Protein AF-A0A1A8JFN6-F1 (afdb_monomer)

Nearest PDB structures (foldseek):
  8oxr-assembly1_A  TM=5.141E-01  e=7.456E-18  Homo sapiens
  7q05-assembly1_A  TM=3.441E-01  e=1.853E+00  Comamonas sp.
  5ig4-assembly1_E  TM=2.295E-01  e=9.766E+00  Nematostella vectensis

pLDDT: mean 84.71, std 17.1, range [33.66, 98.19]

Sequence (167 aa):
GLFKHPVNSCLWRLALLFLSMWTLDAQTAVETKPFYIWQTGPWGRCMGSECGPGGSQSRAVWCAHSEGWTTLHTNCDQAQRPNNQQSCFRVCDWHKDLYEWQLGAWNQCIPVLLRNAGALRPTICSRGEEGIQTREVGCVQRSNGEPAEDAICEYFEPKPRLEQACR

Secondary structure (DSSP, 8-state):
--------HHHHHHHHHHHHHHHHTTS-------SEEEEEPPP---B-SSSEEEEEEE--EEEEETTS-EE-GGGS-GGGPPPSEEEEEEPPGGGGGTEEEEEPPP---EEGGGTTS--SS-PPPPTT--EEEE--EEEEETTT--EE-HHHHHHHSPPPPSEEEE-

Structure (mmCIF, N/CA/C/O backbone):
data_AF-A0A1A8JFN6-F1
#
_entry.id   AF-A0A1A8JFN6-F1
#
loop_
_atom_site.group_PDB
_atom_site.id
_atom_site.type_symbol
_atom_site.label_atom_id
_atom_site.label_alt_id
_atom_site.label_comp_id
_atom_site.label_asym_id
_atom_site.label_entity_id
_atom_site.label_seq_id
_atom_site.pdbx_PDB_ins_code
_atom_site.Cartn_x
_atom_site.Cartn_y
_atom_site.Cartn_z
_atom_site.occupancy
_atom_site.B_iso_or_equiv
_atom_site.auth_seq_id
_atom_site.auth_comp_id
_atom_site.auth_asym_id
_atom_site.auth_atom_id
_atom_site.pdbx_PDB_model_num
ATOM 1 N N . GLY A 1 1 ? 76.205 8.669 25.178 1.00 33.66 1 GLY A N 1
ATOM 2 C CA . GLY A 1 1 ? 76.342 9.166 23.799 1.00 33.66 1 GLY A CA 1
ATOM 3 C C . GLY A 1 1 ? 75.001 9.082 23.112 1.00 33.66 1 GLY A C 1
ATOM 4 O O . GLY A 1 1 ? 74.565 7.981 22.819 1.00 33.66 1 GLY A O 1
ATOM 5 N N . LEU A 1 2 ? 74.332 10.220 22.915 1.00 39.34 2 LEU A N 1
ATOM 6 C CA . LEU A 1 2 ? 73.155 10.322 22.050 1.00 39.34 2 LEU A CA 1
ATOM 7 C C . LEU A 1 2 ? 73.666 10.509 20.615 1.00 39.34 2 LEU A C 1
ATOM 9 O O . LEU A 1 2 ? 74.015 11.622 20.223 1.00 39.34 2 LEU A O 1
ATOM 13 N N . PHE A 1 3 ? 73.774 9.425 19.849 1.00 36.38 3 PHE A N 1
ATOM 14 C CA . PHE A 1 3 ? 74.074 9.527 18.422 1.00 36.38 3 PHE A CA 1
ATOM 15 C C . PHE A 1 3 ? 72.787 9.892 17.673 1.00 36.38 3 PHE A C 1
ATOM 17 O O . PHE A 1 3 ? 71.908 9.065 17.445 1.00 36.38 3 PHE A O 1
ATOM 24 N N . LYS A 1 4 ? 72.675 11.179 17.326 1.00 46.09 4 LYS A N 1
ATOM 25 C CA . LYS A 1 4 ? 71.750 11.701 16.315 1.00 46.09 4 LYS A CA 1
ATOM 26 C C . LYS A 1 4 ? 72.126 11.078 14.967 1.00 46.09 4 LYS A C 1
ATOM 28 O O . LYS A 1 4 ? 73.167 11.417 14.411 1.00 46.09 4 LYS A O 1
ATOM 33 N N . HIS A 1 5 ? 71.290 10.189 14.439 1.00 43.75 5 HIS A N 1
ATOM 34 C CA . HIS A 1 5 ? 71.399 9.759 13.046 1.00 43.75 5 HIS A CA 1
ATOM 35 C C . HIS A 1 5 ? 70.763 10.809 12.120 1.00 43.75 5 HIS A C 1
ATOM 37 O O . HIS A 1 5 ? 69.694 11.336 12.445 1.00 43.75 5 HIS A O 1
ATOM 43 N N . PRO A 1 6 ? 71.393 11.141 10.978 1.00 48.75 6 PRO A N 1
ATOM 44 C CA . PRO A 1 6 ? 70.838 12.090 10.028 1.00 48.75 6 PRO A CA 1
ATOM 45 C C . PRO A 1 6 ? 69.667 11.430 9.300 1.00 48.75 6 PRO A C 1
ATOM 47 O O . PRO A 1 6 ? 69.811 10.370 8.689 1.00 48.75 6 PRO A O 1
ATOM 50 N N . VAL A 1 7 ? 68.492 12.053 9.368 1.00 56.91 7 VAL A N 1
ATOM 51 C CA . VAL A 1 7 ? 67.333 11.629 8.580 1.00 56.91 7 VAL A CA 1
ATOM 52 C C . VAL A 1 7 ? 67.684 11.844 7.108 1.00 56.91 7 VAL A C 1
ATOM 54 O O . VAL A 1 7 ? 67.867 12.971 6.651 1.00 56.91 7 VAL A O 1
ATOM 57 N N . ASN A 1 8 ? 67.851 10.738 6.385 1.00 57.47 8 ASN A N 1
ATOM 58 C CA . ASN A 1 8 ? 68.262 10.711 4.990 1.00 57.47 8 ASN A CA 1
ATOM 59 C C . ASN A 1 8 ? 67.181 11.380 4.119 1.00 57.47 8 ASN A C 1
ATOM 61 O O . ASN A 1 8 ? 66.133 10.795 3.842 1.00 57.47 8 ASN A O 1
ATOM 65 N N . SER A 1 9 ? 67.441 12.627 3.710 1.00 58.69 9 SER A N 1
ATOM 66 C CA . SER A 1 9 ? 66.525 13.509 2.965 1.00 58.69 9 SER A CA 1
ATOM 67 C C . SER A 1 9 ? 65.945 12.861 1.698 1.00 58.69 9 SER A C 1
ATOM 69 O O . SER A 1 9 ? 64.822 13.169 1.299 1.00 58.69 9 SER A O 1
ATOM 71 N N . CYS A 1 10 ? 66.675 11.916 1.098 1.00 59.56 10 CYS A N 1
ATOM 72 C CA . CYS A 1 10 ? 66.248 11.200 -0.102 1.00 59.56 10 CYS A CA 1
ATOM 73 C C . CYS A 1 10 ? 65.095 10.220 0.174 1.00 59.56 10 CYS A C 1
ATOM 75 O O . CYS A 1 10 ? 64.136 10.157 -0.593 1.00 59.56 10 CYS A O 1
ATOM 77 N N . LEU A 1 11 ? 65.137 9.513 1.309 1.00 63.03 11 LEU A N 1
ATOM 78 C CA . LEU A 1 11 ? 64.089 8.562 1.698 1.00 63.03 11 LEU A CA 1
ATOM 79 C C . LEU A 1 11 ? 62.777 9.278 2.027 1.00 63.03 11 LEU A C 1
ATOM 81 O O . LEU A 1 11 ? 61.703 8.780 1.706 1.00 63.03 11 LEU A O 1
ATOM 85 N N . TRP A 1 12 ? 62.864 10.477 2.604 1.00 60.91 12 TRP A N 1
ATOM 86 C CA . TRP A 1 12 ? 61.693 11.294 2.921 1.00 60.91 12 TRP A CA 1
ATOM 87 C C . TRP A 1 12 ? 61.027 11.868 1.665 1.00 60.91 12 TRP A C 1
ATOM 89 O O . TRP A 1 12 ? 59.805 11.859 1.556 1.00 60.91 12 TRP A O 1
ATOM 99 N N . ARG A 1 13 ? 61.820 12.295 0.673 1.00 65.62 13 ARG A N 1
ATOM 100 C CA . ARG A 1 13 ? 61.302 12.750 -0.629 1.00 65.62 13 ARG A CA 1
ATOM 101 C C . ARG A 1 13 ? 60.635 11.620 -1.409 1.00 65.62 13 ARG A C 1
ATOM 103 O O . ARG A 1 13 ? 59.566 11.835 -1.965 1.00 65.62 13 ARG A O 1
ATOM 110 N N . LEU A 1 14 ? 61.225 10.424 -1.409 1.00 68.25 14 LEU A N 1
ATOM 111 C CA . LEU A 1 14 ? 60.621 9.247 -2.036 1.00 68.25 14 LEU A CA 1
ATOM 112 C C . LEU A 1 14 ? 59.322 8.847 -1.330 1.00 68.25 14 LEU A C 1
ATOM 114 O O . LEU A 1 14 ? 58.323 8.630 -2.002 1.00 68.25 14 LEU A O 1
ATOM 118 N N . ALA A 1 15 ? 59.297 8.838 0.006 1.00 69.00 15 ALA A N 1
ATOM 119 C CA . ALA A 1 15 ? 58.081 8.561 0.769 1.00 69.00 15 ALA A CA 1
ATOM 120 C C . ALA A 1 15 ? 56.961 9.575 0.476 1.00 69.00 15 ALA A C 1
ATOM 122 O O . ALA A 1 15 ? 55.820 9.171 0.283 1.00 69.00 15 ALA A O 1
ATOM 123 N N . LEU A 1 16 ? 57.281 10.871 0.374 1.00 64.94 16 LEU A N 1
ATOM 124 C CA . LEU A 1 16 ? 56.318 11.915 0.004 1.00 64.94 16 LEU A CA 1
ATOM 125 C C . LEU A 1 16 ? 55.825 11.778 -1.445 1.00 64.94 16 LEU A C 1
ATOM 127 O O . LEU A 1 16 ? 54.649 12.019 -1.699 1.00 64.94 16 LEU A O 1
ATOM 131 N N . LEU A 1 17 ? 56.679 11.344 -2.380 1.00 63.22 17 LEU A N 1
ATOM 132 C CA . LEU A 1 17 ? 56.270 11.046 -3.757 1.00 63.22 17 LEU A CA 1
ATOM 133 C C . LEU A 1 17 ? 55.355 9.815 -3.822 1.00 63.22 17 LEU A C 1
ATOM 135 O O . LEU A 1 17 ? 54.311 9.876 -4.467 1.00 63.22 17 LEU A O 1
ATOM 139 N N . PHE A 1 18 ? 55.675 8.737 -3.101 1.00 61.31 18 PHE A N 1
ATOM 140 C CA . PHE A 1 18 ? 54.807 7.559 -3.002 1.00 61.31 18 PHE A CA 1
ATOM 141 C C . PHE A 1 18 ? 53.468 7.878 -2.319 1.00 61.31 18 PHE A C 1
ATOM 143 O O . PHE A 1 18 ? 52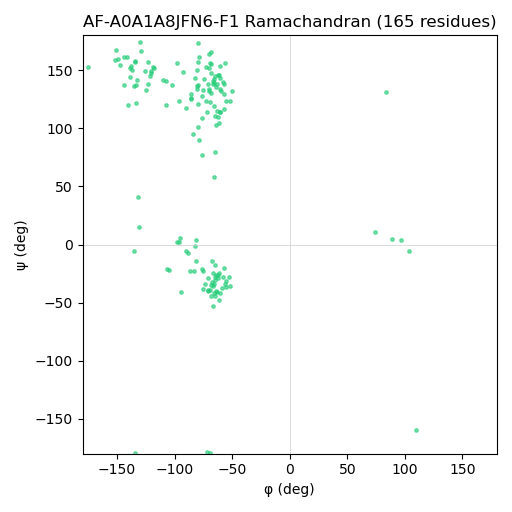.429 7.453 -2.814 1.00 61.31 18 PHE A O 1
ATOM 150 N N . LEU A 1 19 ? 53.467 8.698 -1.262 1.00 61.19 19 LEU A N 1
ATOM 151 C CA . LEU A 1 19 ? 52.244 9.210 -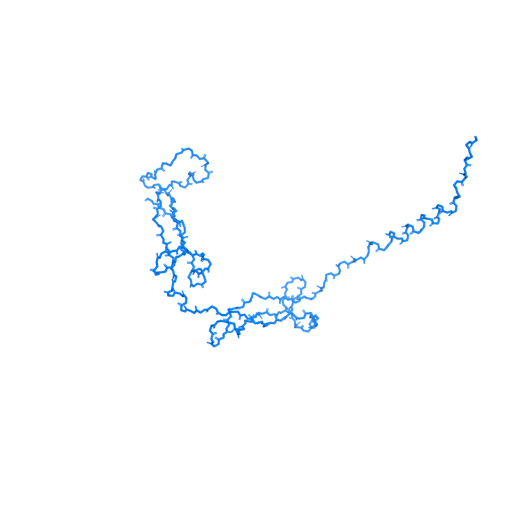0.634 1.00 61.19 19 LEU A CA 1
ATOM 152 C C . LEU A 1 19 ? 51.437 10.090 -1.599 1.00 61.19 19 LEU A C 1
ATOM 154 O O . LEU A 1 19 ? 50.225 9.934 -1.666 1.00 61.19 19 LEU A O 1
ATOM 158 N N . SER A 1 20 ? 52.089 10.946 -2.398 1.00 58.66 20 SER A N 1
ATOM 159 C CA . SER A 1 20 ? 51.407 11.780 -3.400 1.00 58.66 20 SER A CA 1
ATOM 160 C C . SER A 1 20 ? 50.764 10.960 -4.527 1.00 58.66 20 SER A C 1
ATOM 162 O O . SER A 1 20 ? 49.681 11.297 -5.004 1.00 58.66 20 SER A O 1
ATOM 164 N N . MET A 1 21 ? 51.393 9.842 -4.901 1.00 58.94 21 MET A N 1
ATOM 165 C CA . MET A 1 21 ? 50.890 8.918 -5.916 1.00 58.94 21 MET A CA 1
ATOM 166 C C . MET A 1 21 ? 49.711 8.091 -5.383 1.00 58.94 21 MET A C 1
ATOM 168 O O . MET A 1 21 ? 48.755 7.863 -6.110 1.00 58.94 21 MET A O 1
ATOM 172 N N . TRP A 1 22 ? 49.715 7.743 -4.090 1.00 54.72 22 TRP A N 1
ATOM 173 C CA . TRP A 1 22 ? 48.585 7.084 -3.418 1.00 54.72 22 TRP A CA 1
ATOM 174 C C . TRP A 1 22 ? 47.424 8.046 -3.114 1.00 54.72 22 TRP A C 1
ATOM 176 O O . TRP A 1 22 ? 46.286 7.607 -2.984 1.00 54.72 22 TRP A O 1
ATOM 186 N N . THR A 1 23 ? 47.671 9.359 -3.033 1.00 54.69 23 THR A N 1
ATOM 187 C CA . THR A 1 23 ? 46.602 10.370 -2.920 1.00 54.69 23 THR A CA 1
ATOM 188 C C . THR A 1 23 ? 45.962 10.744 -4.259 1.00 54.69 23 THR A C 1
ATOM 190 O O . THR A 1 23 ? 44.905 11.372 -4.254 1.00 54.69 23 THR A O 1
ATOM 193 N N . LEU A 1 24 ? 46.569 10.378 -5.397 1.00 50.62 24 LEU A N 1
ATOM 194 C CA . LEU A 1 24 ? 46.056 10.746 -6.722 1.00 50.62 24 LEU A CA 1
ATOM 195 C C . LEU A 1 24 ? 44.950 9.802 -7.228 1.00 50.62 24 LEU A C 1
ATOM 197 O O . LEU A 1 24 ? 44.103 10.228 -8.009 1.00 50.62 24 LEU A O 1
ATOM 201 N N . ASP A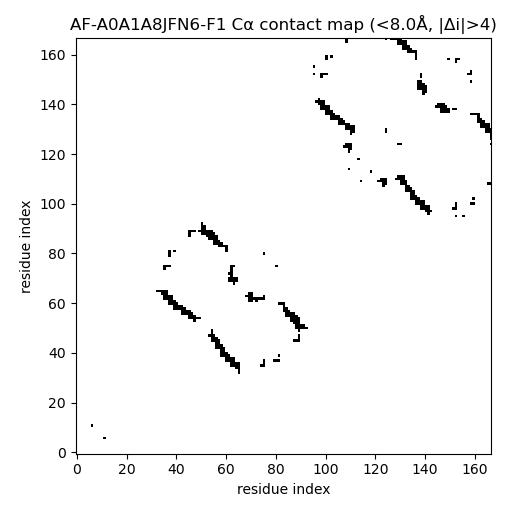 1 25 ? 44.884 8.567 -6.724 1.00 51.47 25 ASP A N 1
ATOM 202 C CA . ASP A 1 25 ? 43.851 7.589 -7.110 1.00 51.47 25 ASP A CA 1
ATOM 203 C C . ASP A 1 25 ? 42.501 7.774 -6.384 1.00 51.47 25 ASP A C 1
ATOM 205 O O . ASP A 1 25 ? 41.568 7.001 -6.587 1.00 51.47 25 ASP A O 1
ATOM 209 N N . ALA A 1 26 ? 42.345 8.813 -5.554 1.00 53.75 26 ALA A N 1
ATOM 210 C CA . ALA A 1 26 ? 41.137 9.006 -4.745 1.00 53.75 26 ALA A CA 1
ATOM 211 C C . ALA A 1 26 ? 40.099 9.995 -5.323 1.00 53.75 26 ALA A C 1
ATOM 213 O O . ALA A 1 26 ? 39.103 10.261 -4.653 1.00 53.75 26 ALA A O 1
ATOM 214 N N . GLN A 1 27 ? 40.299 10.582 -6.516 1.00 54.19 27 GLN A N 1
ATOM 215 C CA . GLN A 1 27 ? 39.491 11.744 -6.955 1.00 54.19 27 GLN A CA 1
ATOM 216 C C . GLN A 1 27 ? 38.875 11.702 -8.365 1.00 54.19 27 GLN A C 1
ATOM 218 O O . GLN A 1 27 ? 38.373 12.723 -8.825 1.00 54.19 27 GLN A O 1
ATOM 223 N N . THR A 1 28 ? 38.803 10.554 -9.048 1.00 53.47 28 THR A N 1
ATOM 224 C CA . THR A 1 28 ? 38.086 10.475 -10.345 1.00 53.47 28 THR A CA 1
ATOM 225 C C . THR A 1 28 ? 37.111 9.306 -10.464 1.00 53.47 28 THR A C 1
ATOM 227 O O . THR A 1 28 ? 36.926 8.739 -11.534 1.00 53.47 28 THR A O 1
ATOM 230 N N . ALA A 1 29 ? 36.364 8.999 -9.403 1.00 56.03 29 ALA A N 1
ATOM 231 C CA . ALA A 1 29 ? 35.025 8.458 -9.624 1.00 56.03 29 ALA A CA 1
ATOM 232 C C . ALA A 1 29 ? 34.121 9.632 -10.038 1.00 56.03 29 ALA A C 1
ATOM 234 O O . ALA A 1 29 ? 33.390 10.185 -9.220 1.00 56.03 29 ALA A O 1
ATOM 235 N N . VAL A 1 30 ? 34.224 10.077 -11.297 1.00 58.41 30 VAL A N 1
ATOM 236 C CA . VAL A 1 30 ? 33.176 10.917 -11.886 1.00 58.41 30 VAL A CA 1
ATOM 237 C C . VAL A 1 30 ? 31.928 10.049 -11.869 1.00 58.41 30 VAL A C 1
ATOM 239 O O . VAL A 1 30 ? 31.825 9.095 -12.642 1.00 58.41 30 VAL A O 1
ATOM 242 N N . GLU A 1 31 ? 31.024 10.338 -10.937 1.00 58.28 31 GLU A N 1
ATOM 243 C CA . GLU A 1 31 ? 29.726 9.688 -10.810 1.00 58.28 31 GLU A CA 1
ATOM 244 C C . GLU A 1 31 ? 28.909 10.035 -12.063 1.00 58.28 31 GLU A C 1
ATOM 246 O O . GLU A 1 31 ? 28.130 10.986 -12.118 1.00 58.28 31 GLU A O 1
ATOM 251 N N . THR A 1 32 ? 29.187 9.321 -13.151 1.00 68.88 32 THR A N 1
ATOM 252 C CA . THR A 1 32 ? 28.566 9.568 -14.444 1.00 68.88 32 THR A CA 1
ATOM 253 C C . THR A 1 32 ? 27.185 8.944 -14.371 1.00 68.88 32 THR A C 1
ATOM 255 O O . THR A 1 32 ? 27.014 7.755 -14.638 1.00 68.88 32 THR A O 1
ATOM 258 N N . LYS A 1 33 ? 26.201 9.731 -13.925 1.00 71.69 33 LYS A N 1
ATOM 259 C CA . LYS A 1 33 ? 24.803 9.301 -13.872 1.00 71.69 33 LYS A CA 1
ATOM 260 C C . LYS A 1 33 ? 24.405 8.765 -15.258 1.00 71.69 33 LYS A C 1
ATOM 262 O O . LYS A 1 33 ? 24.541 9.499 -16.240 1.00 71.69 33 LYS A O 1
ATOM 267 N N . PRO A 1 34 ? 23.917 7.516 -15.371 1.00 77.44 34 PRO A N 1
ATOM 268 C CA . PRO A 1 34 ? 23.500 6.967 -16.653 1.00 77.44 34 PRO A CA 1
ATOM 269 C C . PRO A 1 34 ? 22.370 7.809 -17.258 1.00 77.44 34 PRO A C 1
ATOM 271 O O . PRO A 1 34 ? 21.410 8.176 -16.580 1.00 77.44 34 PRO A O 1
ATOM 274 N N . PHE A 1 35 ? 22.500 8.121 -18.549 1.00 90.00 35 PHE A N 1
ATOM 275 C CA . PHE A 1 35 ? 21.559 8.973 -19.283 1.00 90.00 35 PHE A CA 1
ATOM 276 C C . PHE A 1 35 ? 20.184 8.304 -19.454 1.00 90.00 35 PHE A C 1
ATOM 278 O O . PHE A 1 35 ? 19.160 8.980 -19.409 1.00 90.00 35 PHE A O 1
ATOM 285 N N . TYR A 1 36 ? 20.146 6.972 -19.569 1.00 95.38 36 TYR A N 1
ATOM 286 C CA . TYR A 1 36 ? 18.924 6.168 -19.637 1.00 95.38 36 TYR A CA 1
ATOM 287 C C . TYR A 1 36 ? 18.924 5.094 -18.545 1.00 95.38 36 TYR A C 1
ATOM 289 O O . TYR A 1 36 ? 19.921 4.399 -18.354 1.00 95.38 36 TYR A O 1
ATOM 297 N N . ILE A 1 37 ? 17.812 4.964 -17.822 1.00 95.94 37 ILE A N 1
ATOM 298 C CA . ILE A 1 37 ? 17.684 4.139 -16.616 1.00 95.94 37 ILE A CA 1
ATOM 299 C C . ILE A 1 37 ? 16.382 3.339 -16.680 1.00 95.94 37 ILE A C 1
ATOM 301 O O . ILE A 1 37 ? 15.325 3.875 -17.024 1.00 95.94 37 ILE A O 1
ATOM 305 N N . TRP A 1 38 ? 16.440 2.057 -16.317 1.00 97.62 38 TRP A N 1
ATOM 306 C CA . TRP A 1 38 ? 15.238 1.252 -16.132 1.00 97.62 38 TRP A CA 1
ATOM 307 C C . TRP A 1 38 ? 14.449 1.714 -14.917 1.00 97.62 38 TRP A C 1
ATOM 309 O O . TRP A 1 38 ? 14.981 1.819 -13.816 1.00 97.62 38 TRP A O 1
ATOM 319 N N . GLN A 1 39 ? 13.156 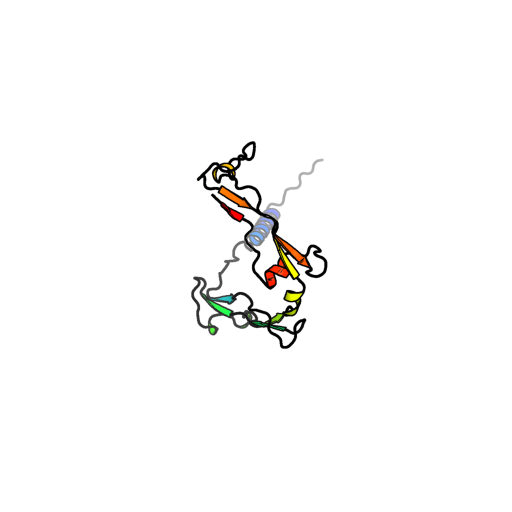1.922 -15.119 1.00 97.12 39 GLN A N 1
ATOM 320 C CA . GLN A 1 39 ? 12.207 2.253 -14.071 1.00 97.12 39 GLN A CA 1
ATOM 321 C C . GLN A 1 39 ? 11.138 1.173 -13.972 1.00 97.12 39 GLN A C 1
ATOM 323 O O . GLN A 1 39 ? 10.830 0.472 -14.945 1.00 97.12 39 GLN A O 1
ATOM 328 N N . THR A 1 40 ? 10.579 1.025 -12.772 1.00 98.12 40 THR A N 1
ATOM 329 C CA . THR A 1 40 ? 9.567 0.009 -12.491 1.00 98.12 40 THR A CA 1
ATOM 330 C C . THR A 1 40 ? 8.382 0.589 -11.751 1.00 98.12 40 THR A C 1
ATOM 332 O O . THR A 1 40 ? 8.546 1.393 -10.837 1.00 98.12 40 THR A O 1
ATOM 335 N N . GLY A 1 41 ? 7.192 0.119 -12.107 1.00 97.44 41 GLY A N 1
ATOM 336 C CA . GLY A 1 41 ? 5.974 0.393 -11.360 1.00 97.44 41 GLY A CA 1
ATOM 337 C C . GLY A 1 41 ? 5.853 -0.509 -10.130 1.00 97.44 41 GLY A C 1
ATOM 338 O O . GLY A 1 41 ? 6.647 -1.444 -9.963 1.00 97.44 41 GLY A O 1
ATOM 339 N N . PRO A 1 42 ? 4.837 -0.270 -9.285 1.00 97.81 42 PRO A N 1
ATOM 340 C CA . PRO A 1 42 ? 4.497 -1.199 -8.220 1.00 97.81 42 PRO A CA 1
ATOM 341 C C . PRO A 1 42 ? 4.123 -2.564 -8.807 1.00 97.81 42 PRO A C 1
ATOM 343 O O . PRO A 1 42 ? 3.650 -2.674 -9.943 1.00 97.81 42 PRO A O 1
ATOM 346 N N . TRP A 1 43 ? 4.326 -3.613 -8.017 1.00 98.06 43 TRP A N 1
ATOM 347 C CA . TRP A 1 43 ? 3.785 -4.924 -8.347 1.00 98.06 43 TRP A CA 1
ATOM 348 C C . TRP A 1 43 ? 2.258 -4.885 -8.329 1.00 98.06 43 TRP A C 1
ATOM 350 O O . TRP A 1 43 ? 1.651 -4.312 -7.425 1.00 98.06 43 TRP A O 1
ATOM 360 N N . GLY A 1 44 ? 1.642 -5.492 -9.342 1.00 96.31 44 GLY A N 1
ATOM 361 C CA . GLY A 1 44 ? 0.206 -5.731 -9.361 1.00 96.31 44 GLY A CA 1
ATOM 362 C C . GLY A 1 44 ? -0.214 -6.780 -8.331 1.00 96.31 44 GLY A C 1
ATOM 363 O O . GLY A 1 44 ? 0.608 -7.347 -7.611 1.00 96.31 44 GLY A O 1
ATOM 364 N N . ARG A 1 45 ? -1.518 -7.073 -8.288 1.00 93.31 45 ARG A N 1
ATOM 365 C CA . ARG A 1 45 ? -2.049 -8.141 -7.432 1.00 93.31 45 ARG A CA 1
ATOM 366 C C . ARG A 1 45 ? -1.463 -9.497 -7.831 1.00 93.31 45 ARG A C 1
ATOM 368 O O . ARG A 1 45 ? -1.242 -9.763 -9.013 1.00 93.31 45 ARG A O 1
ATOM 375 N N . CYS A 1 46 ? -1.266 -10.361 -6.841 1.00 96.19 46 CYS A N 1
ATOM 376 C CA . CYS A 1 46 ? -0.868 -11.740 -7.077 1.00 96.19 46 CYS A CA 1
ATOM 377 C C . CYS A 1 46 ? -2.010 -12.531 -7.729 1.00 96.19 46 CYS A C 1
ATOM 379 O O . CYS A 1 46 ? -3.104 -12.609 -7.170 1.00 96.19 46 CYS A O 1
ATOM 381 N N . MET A 1 47 ? -1.759 -13.116 -8.901 1.00 95.00 47 MET A N 1
ATOM 382 C CA . MET A 1 47 ? -2.730 -13.908 -9.661 1.00 95.00 47 MET A CA 1
ATOM 383 C C . MET A 1 47 ? -2.348 -15.390 -9.643 1.00 95.00 47 MET A C 1
ATOM 385 O O . MET A 1 47 ? -1.177 -15.730 -9.751 1.00 95.00 47 MET A O 1
ATOM 389 N N . GLY A 1 48 ? -3.328 -16.281 -9.550 1.00 94.12 48 GLY A N 1
ATOM 390 C CA . GLY A 1 48 ? -3.143 -17.735 -9.581 1.00 94.12 48 GLY A CA 1
ATOM 391 C C . GLY A 1 48 ? -4.504 -18.423 -9.572 1.00 94.12 48 GLY A C 1
ATOM 392 O O . GLY A 1 48 ? -5.465 -17.828 -9.082 1.00 94.12 48 GLY A O 1
ATOM 393 N N . SER A 1 49 ? -4.607 -19.632 -10.131 1.00 91.19 49 SER A N 1
ATOM 394 C CA . SER A 1 49 ? -5.868 -20.394 -10.131 1.00 91.19 49 SER A CA 1
ATOM 395 C C . SER A 1 49 ? -6.313 -20.703 -8.703 1.00 91.19 49 SER A C 1
ATOM 397 O O . SER A 1 49 ? -7.434 -20.388 -8.314 1.00 91.19 49 SER A O 1
ATOM 399 N N . GLU A 1 50 ? -5.374 -21.193 -7.900 1.00 94.19 50 GLU A N 1
ATOM 400 C CA . GLU A 1 50 ? -5.547 -21.437 -6.475 1.00 94.19 50 GLU A CA 1
ATOM 401 C C . GLU A 1 50 ? -4.984 -20.277 -5.653 1.00 94.19 50 GLU A C 1
ATOM 403 O O . GLU A 1 50 ? -4.121 -19.515 -6.110 1.00 94.19 50 GLU A O 1
ATOM 408 N N . CYS A 1 51 ? -5.490 -20.124 -4.432 1.00 94.62 51 CYS A N 1
ATOM 409 C CA . CYS A 1 51 ? -4.811 -19.313 -3.433 1.00 94.62 51 CYS A CA 1
ATOM 410 C C . CYS A 1 51 ? -3.661 -20.110 -2.798 1.00 94.62 51 CYS A C 1
ATOM 412 O O . CYS A 1 51 ? -3.649 -21.339 -2.819 1.00 94.62 51 CYS A O 1
ATOM 414 N N . GLY A 1 52 ? -2.679 -19.406 -2.242 1.00 93.81 52 GLY A N 1
ATOM 415 C CA . GLY A 1 52 ? -1.465 -19.991 -1.693 1.00 93.81 52 GLY A CA 1
ATOM 416 C C . GLY A 1 52 ? -0.212 -19.698 -2.530 1.00 93.81 52 GLY A C 1
ATOM 417 O O . GLY A 1 52 ? -0.171 -18.714 -3.282 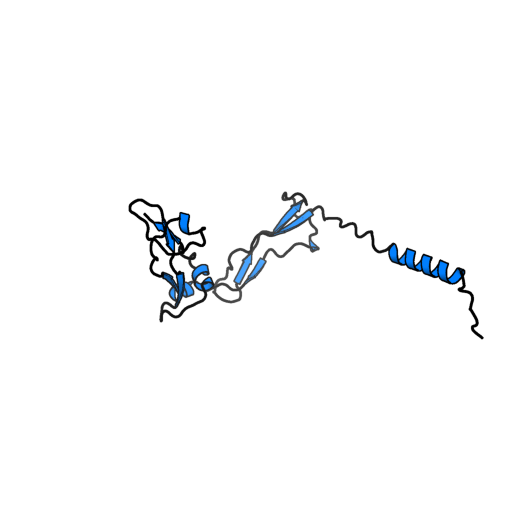1.00 93.81 52 GLY A O 1
ATOM 418 N N . PRO A 1 53 ? 0.853 -20.505 -2.372 1.00 95.69 53 PRO A N 1
ATOM 419 C CA . PRO A 1 53 ? 2.068 -20.373 -3.167 1.00 95.69 53 PRO A CA 1
ATOM 420 C C . PRO A 1 53 ? 1.822 -20.761 -4.634 1.00 95.69 53 PRO A C 1
ATOM 422 O O . PRO A 1 53 ? 0.937 -21.552 -4.941 1.00 95.69 53 PRO A O 1
ATOM 425 N N . GLY A 1 54 ? 2.647 -20.234 -5.544 1.00 94.56 54 GLY A N 1
ATOM 426 C CA . GLY A 1 54 ? 2.553 -20.524 -6.984 1.00 94.56 54 GLY A CA 1
ATOM 427 C C . GLY A 1 54 ? 1.782 -19.477 -7.790 1.00 94.56 54 GLY A C 1
ATOM 428 O O . GLY A 1 54 ? 1.629 -19.628 -9.001 1.00 94.56 54 GLY A O 1
ATOM 429 N N . GLY A 1 55 ? 1.343 -18.394 -7.146 1.00 96.81 55 GLY A N 1
ATOM 430 C CA . GLY A 1 55 ? 0.848 -17.220 -7.846 1.00 96.81 55 GLY A CA 1
ATOM 431 C C . GLY A 1 55 ? 1.964 -16.461 -8.570 1.00 96.81 55 GLY A C 1
ATOM 432 O O . GLY A 1 55 ? 3.155 -16.624 -8.292 1.00 96.81 55 GLY A O 1
ATOM 433 N N . SER A 1 56 ? 1.568 -15.590 -9.491 1.00 97.38 56 SER A N 1
ATOM 434 C CA . SER A 1 56 ? 2.445 -14.694 -10.232 1.00 97.38 56 SER A CA 1
ATOM 435 C C . SER A 1 56 ? 1.876 -13.280 -10.263 1.00 97.38 56 SER A C 1
ATOM 437 O O . SER A 1 56 ? 0.681 -13.074 -10.475 1.00 97.38 56 SER A O 1
ATOM 439 N N . GLN A 1 57 ? 2.744 -12.294 -10.068 1.00 98.00 57 GLN A N 1
ATOM 440 C CA . GLN A 1 57 ? 2.409 -10.880 -10.194 1.00 98.00 57 GLN A CA 1
ATOM 441 C C . GLN A 1 57 ? 3.271 -10.226 -11.262 1.00 98.00 57 GLN A C 1
ATOM 443 O O . GLN A 1 57 ? 4.416 -10.619 -11.490 1.00 98.00 57 GLN A O 1
ATOM 448 N N . SER A 1 58 ? 2.705 -9.213 -11.912 1.00 98.06 58 SER A N 1
ATOM 449 C CA . SER A 1 58 ? 3.364 -8.451 -12.970 1.00 98.06 58 SER A CA 1
ATOM 450 C C . SER A 1 58 ? 3.513 -6.988 -12.572 1.00 98.06 58 SER A C 1
ATOM 452 O O . SER A 1 58 ? 2.701 -6.465 -11.809 1.00 98.06 58 SER A O 1
ATOM 454 N N . ARG A 1 59 ? 4.540 -6.319 -13.096 1.00 98.19 59 ARG A N 1
ATOM 455 C CA . ARG A 1 59 ? 4.737 -4.870 -12.970 1.00 98.19 59 ARG A CA 1
ATOM 456 C C . ARG A 1 59 ? 5.117 -4.253 -14.306 1.00 98.19 59 ARG A C 1
ATOM 458 O O . ARG A 1 59 ? 5.682 -4.917 -15.175 1.00 98.19 59 ARG A O 1
ATOM 465 N N . ALA A 1 60 ? 4.858 -2.959 -14.439 1.00 98.12 60 ALA A N 1
ATOM 466 C CA . ALA A 1 60 ? 5.355 -2.187 -15.566 1.00 98.12 60 ALA A CA 1
ATOM 467 C C . ALA A 1 60 ? 6.876 -1.986 -15.450 1.00 98.12 60 ALA A C 1
ATOM 469 O O . ALA A 1 60 ? 7.389 -1.707 -14.365 1.00 98.12 60 ALA A O 1
ATOM 470 N N . VAL A 1 61 ? 7.578 -2.120 -16.577 1.00 98.12 61 VAL A N 1
ATOM 471 C CA . VAL A 1 61 ? 9.019 -1.867 -16.715 1.00 98.12 61 VAL A CA 1
ATOM 472 C C . VAL A 1 61 ? 9.233 -1.032 -17.971 1.00 98.12 61 VAL A C 1
ATOM 474 O O . VAL A 1 61 ? 8.859 -1.456 -19.070 1.00 98.12 61 VAL A O 1
ATOM 477 N N . TRP A 1 62 ? 9.831 0.145 -17.818 1.00 97.88 62 TRP A N 1
ATOM 478 C CA . TRP A 1 62 ? 10.069 1.075 -18.920 1.00 97.88 62 TRP A CA 1
ATOM 479 C C . TRP A 1 62 ? 11.453 1.705 -18.819 1.00 97.88 62 TRP A C 1
ATOM 481 O O . TRP A 1 62 ? 12.020 1.831 -17.735 1.00 97.88 62 TRP A O 1
ATOM 491 N N . CYS A 1 63 ? 12.003 2.081 -19.970 1.00 97.88 63 CYS A N 1
ATOM 492 C CA . CYS A 1 63 ? 13.238 2.843 -20.026 1.00 97.88 63 CYS A CA 1
ATOM 493 C C . CYS A 1 63 ? 12.899 4.327 -19.894 1.00 97.88 63 CYS A C 1
ATOM 495 O O . CYS A 1 63 ? 12.024 4.825 -20.607 1.00 97.88 63 CYS A O 1
ATOM 497 N N . ALA A 1 64 ? 13.565 5.033 -18.987 1.00 97.38 64 ALA A N 1
ATOM 498 C CA . ALA A 1 64 ? 13.384 6.462 -18.792 1.00 97.38 64 ALA A CA 1
ATOM 499 C C . ALA A 1 64 ? 14.701 7.203 -18.992 1.00 97.38 64 ALA A C 1
ATOM 501 O O . ALA A 1 64 ? 15.771 6.711 -18.642 1.00 97.38 64 ALA A O 1
ATOM 502 N N . HIS A 1 65 ? 14.619 8.407 -19.538 1.00 94.38 65 HIS A N 1
ATOM 503 C CA . HIS A 1 65 ? 15.736 9.330 -19.522 1.00 94.38 65 HIS A CA 1
ATOM 504 C C . HIS A 1 65 ? 16.002 9.839 -18.099 1.00 94.38 65 HIS A C 1
ATOM 506 O O . HIS A 1 65 ? 15.105 9.877 -17.257 1.00 94.38 65 HIS A O 1
ATOM 512 N N . SER A 1 66 ? 17.234 10.268 -17.843 1.00 92.31 66 SER A N 1
ATOM 513 C CA . SER A 1 66 ? 17.700 10.809 -16.564 1.00 92.31 66 SER A CA 1
ATOM 514 C C . SER A 1 66 ? 16.902 12.020 -16.048 1.00 92.31 66 SER A C 1
ATOM 516 O O . SER A 1 66 ? 16.926 12.287 -14.843 1.00 92.31 66 SER A O 1
ATOM 518 N N . GLU A 1 67 ? 16.177 12.701 -16.938 1.00 91.75 67 GLU A N 1
ATOM 519 C CA . GLU A 1 67 ? 15.266 13.824 -16.666 1.00 91.75 67 GLU A CA 1
ATOM 520 C C . GLU A 1 67 ? 13.784 13.398 -16.516 1.00 91.75 67 GLU A C 1
ATOM 522 O O . GLU A 1 67 ? 12.913 14.232 -16.291 1.00 91.75 67 GLU A O 1
ATOM 527 N N . GLY A 1 68 ? 13.478 12.098 -16.605 1.00 89.88 68 GLY A N 1
ATOM 528 C CA . GLY A 1 68 ? 12.203 11.518 -16.163 1.00 89.88 68 GLY A CA 1
ATOM 529 C C . GLY A 1 68 ? 11.186 11.149 -17.248 1.00 89.88 68 GLY A C 1
ATOM 530 O O . GLY A 1 68 ? 10.174 10.527 -16.926 1.00 89.88 68 GLY A O 1
ATOM 531 N N . TRP A 1 69 ? 11.418 11.457 -18.528 1.00 93.94 69 TRP A N 1
ATOM 532 C CA . TRP A 1 69 ? 10.517 11.007 -19.601 1.00 93.94 69 TRP A CA 1
ATOM 533 C C . TRP A 1 69 ? 10.779 9.561 -20.021 1.00 93.94 69 TRP A C 1
ATOM 535 O O . TRP A 1 69 ? 11.907 9.072 -19.987 1.00 93.94 69 TRP A O 1
ATOM 545 N N . THR A 1 70 ? 9.727 8.880 -20.473 1.00 96.69 70 THR A N 1
ATOM 546 C CA . THR A 1 70 ? 9.835 7.522 -21.022 1.00 96.69 70 THR A CA 1
ATOM 547 C C . THR A 1 70 ? 10.458 7.558 -22.417 1.00 96.69 70 THR A C 1
ATOM 549 O O . THR A 1 70 ? 10.191 8.461 -23.206 1.00 96.69 70 THR A O 1
ATOM 552 N N . THR A 1 71 ? 11.291 6.571 -22.729 1.00 96.50 71 THR A N 1
ATOM 553 C CA . THR A 1 71 ? 11.956 6.417 -24.025 1.00 96.50 71 THR A CA 1
ATOM 554 C C . THR A 1 71 ? 11.873 4.965 -24.511 1.00 96.50 71 THR A C 1
ATOM 556 O O . THR A 1 71 ? 11.278 4.108 -23.856 1.00 96.50 71 THR A O 1
ATOM 559 N N . LEU A 1 72 ? 12.449 4.679 -25.679 1.00 96.75 72 LEU A N 1
ATOM 560 C CA . LEU A 1 72 ? 12.459 3.341 -26.261 1.00 96.75 72 LEU A CA 1
ATOM 561 C C . LEU A 1 72 ? 13.280 2.372 -25.398 1.00 96.75 72 LEU A C 1
ATOM 563 O O . LEU A 1 72 ? 14.367 2.714 -24.937 1.00 96.75 72 LEU A O 1
ATOM 567 N N . HIS A 1 73 ? 12.794 1.138 -25.222 1.00 96.69 73 HIS A N 1
ATOM 568 C CA . HIS A 1 73 ? 13.457 0.107 -24.410 1.00 96.69 73 HIS A CA 1
ATOM 569 C C . HIS A 1 73 ? 14.923 -0.110 -24.781 1.00 96.69 73 HIS A C 1
ATOM 571 O O . HIS A 1 73 ? 15.727 -0.330 -23.883 1.00 96.69 73 HIS A O 1
ATOM 577 N N . THR A 1 74 ? 15.276 -0.013 -26.066 1.00 96.06 74 THR A N 1
ATOM 578 C CA . THR A 1 74 ? 16.640 -0.216 -26.584 1.00 96.06 74 THR A CA 1
ATOM 579 C C . THR A 1 74 ? 17.656 0.813 -26.092 1.00 96.06 74 THR A C 1
ATOM 581 O O . THR A 1 74 ? 18.850 0.559 -26.194 1.00 96.06 74 THR A O 1
ATOM 584 N N . ASN A 1 75 ? 17.207 1.960 -25.571 1.00 96.38 75 ASN A N 1
ATOM 585 C CA . ASN A 1 75 ? 18.096 3.001 -25.051 1.00 96.38 75 ASN A CA 1
ATOM 586 C C . ASN A 1 75 ? 18.672 2.647 -23.673 1.00 96.38 75 ASN A C 1
ATOM 588 O O . ASN A 1 75 ? 19.702 3.191 -23.283 1.00 96.38 75 ASN A O 1
ATOM 592 N N . CYS A 1 76 ? 18.025 1.737 -22.943 1.00 96.56 76 CYS A N 1
ATOM 593 C CA . CYS A 1 76 ? 18.535 1.210 -21.686 1.00 96.56 76 CYS A CA 1
ATOM 594 C C . CYS A 1 76 ? 19.335 -0.076 -21.924 1.00 96.56 76 CYS A C 1
ATOM 596 O O . CYS A 1 76 ? 19.009 -0.874 -22.809 1.00 96.56 76 CYS A O 1
ATOM 598 N N . ASP A 1 77 ? 20.345 -0.309 -21.082 1.00 96.06 77 ASP A N 1
ATOM 599 C CA . ASP A 1 77 ? 21.114 -1.554 -21.087 1.00 96.06 77 ASP A CA 1
ATOM 600 C C . ASP A 1 77 ? 20.192 -2.747 -20.795 1.00 96.06 77 ASP A C 1
ATOM 602 O O . ASP A 1 77 ? 19.631 -2.871 -19.704 1.00 96.06 77 ASP A O 1
ATOM 606 N N . GLN A 1 78 ? 20.021 -3.634 -21.777 1.00 96.00 78 GLN A N 1
ATOM 607 C CA . GLN A 1 78 ? 19.143 -4.796 -21.643 1.00 96.00 78 GLN A CA 1
ATOM 608 C C . GLN A 1 78 ? 19.624 -5.771 -20.564 1.00 96.00 78 GLN A C 1
ATOM 610 O O . GLN A 1 78 ? 18.787 -6.448 -19.971 1.00 96.00 78 GLN A O 1
ATOM 615 N N . ALA A 1 79 ? 20.927 -5.817 -20.264 1.00 96.19 79 ALA A N 1
ATOM 616 C CA . ALA A 1 79 ? 21.464 -6.664 -19.200 1.00 96.19 79 ALA A CA 1
ATOM 617 C C . ALA A 1 79 ? 20.995 -6.216 -17.805 1.00 96.19 79 ALA A C 1
ATOM 619 O O . ALA A 1 79 ? 20.909 -7.032 -16.892 1.00 96.19 79 ALA A O 1
ATOM 620 N N . GLN A 1 80 ? 20.640 -4.936 -17.654 1.00 95.88 80 GLN A N 1
ATOM 621 C CA . GLN A 1 80 ? 20.119 -4.353 -16.415 1.00 95.88 80 GLN A CA 1
ATOM 622 C C . GLN A 1 80 ? 18.588 -4.322 -16.368 1.00 95.88 80 GLN A C 1
ATOM 624 O O . GLN A 1 80 ? 18.011 -3.723 -15.458 1.00 95.88 80 GLN A O 1
ATOM 629 N N . ARG A 1 81 ? 17.900 -4.914 -17.355 1.00 97.25 81 ARG A N 1
ATOM 630 C CA . ARG A 1 81 ? 16.438 -4.877 -17.410 1.00 97.25 81 ARG A CA 1
ATOM 631 C C . ARG A 1 81 ? 15.853 -5.652 -16.226 1.00 97.25 81 ARG A C 1
ATOM 633 O O . ARG A 1 81 ? 16.045 -6.864 -16.136 1.00 97.25 81 ARG A O 1
ATOM 640 N N . PRO A 1 82 ? 15.079 -4.999 -15.346 1.00 98.06 82 PRO A N 1
ATOM 641 C CA . PRO A 1 82 ? 14.492 -5.676 -14.207 1.00 98.06 82 PRO A CA 1
ATOM 642 C C . PRO A 1 82 ? 13.351 -6.600 -14.647 1.00 98.06 82 PRO A C 1
ATOM 644 O O . PRO A 1 82 ? 12.649 -6.337 -15.628 1.00 98.06 82 PRO A O 1
ATOM 647 N N . ASN A 1 83 ? 13.116 -7.658 -13.869 1.00 97.94 83 ASN A N 1
ATOM 648 C CA . ASN A 1 83 ? 12.014 -8.586 -14.114 1.00 97.94 83 ASN A CA 1
ATOM 649 C C . ASN A 1 83 ? 10.668 -7.855 -14.068 1.00 97.94 83 ASN A C 1
ATOM 651 O O . ASN A 1 83 ? 10.391 -7.111 -13.121 1.00 97.94 83 ASN A O 1
ATOM 655 N N . ASN A 1 84 ? 9.822 -8.090 -15.070 1.00 97.94 84 ASN A N 1
ATOM 656 C CA . ASN A 1 84 ? 8.446 -7.593 -15.119 1.00 97.94 84 ASN A CA 1
ATOM 657 C C . ASN A 1 84 ? 7.440 -8.570 -14.491 1.00 97.94 84 ASN A C 1
ATOM 659 O O . ASN A 1 84 ? 6.271 -8.221 -14.364 1.00 97.94 84 ASN A O 1
ATOM 663 N N . GLN A 1 85 ? 7.889 -9.761 -14.091 1.00 98.12 85 GLN A N 1
ATOM 664 C CA . GLN A 1 85 ? 7.082 -10.804 -13.471 1.00 98.12 85 GLN A CA 1
ATOM 665 C C . GLN A 1 85 ? 7.857 -11.456 -12.321 1.00 98.12 85 GLN A C 1
ATOM 667 O O . GLN A 1 85 ? 9.075 -11.612 -12.409 1.00 98.12 85 GLN A O 1
ATOM 672 N N . GLN A 1 86 ? 7.163 -11.839 -11.249 1.00 97.69 86 GLN A N 1
ATOM 673 C CA . GLN A 1 86 ? 7.739 -12.652 -10.176 1.00 97.69 86 GLN A CA 1
ATOM 674 C C . GLN A 1 86 ? 6.692 -13.559 -9.525 1.00 97.69 86 GLN A C 1
ATOM 676 O O . GLN A 1 86 ? 5.489 -13.293 -9.614 1.00 97.69 86 GLN A O 1
ATOM 681 N N . SER A 1 87 ? 7.157 -14.614 -8.856 1.00 97.38 87 SER A N 1
ATOM 682 C CA . SER A 1 87 ? 6.310 -15.473 -8.027 1.00 97.38 87 SER A CA 1
ATOM 683 C C . SER A 1 87 ? 5.818 -14.727 -6.787 1.00 97.38 87 SER A C 1
ATOM 685 O O . SER A 1 87 ? 6.516 -13.869 -6.243 1.00 97.38 87 SER A O 1
ATOM 687 N N . CYS A 1 88 ? 4.619 -15.064 -6.329 1.00 97.00 88 CYS A N 1
ATOM 688 C CA . CYS A 1 88 ? 4.000 -14.472 -5.149 1.00 97.00 88 CYS A CA 1
ATOM 689 C C . CYS A 1 88 ? 3.050 -15.463 -4.464 1.00 97.00 88 CYS A C 1
ATOM 691 O O . CYS A 1 88 ? 2.704 -16.513 -5.011 1.00 97.00 88 CYS A O 1
ATOM 693 N N . PHE A 1 89 ? 2.637 -15.116 -3.247 1.00 95.31 89 PHE A N 1
ATOM 694 C CA . PHE A 1 89 ? 1.596 -15.821 -2.510 1.00 95.31 89 PHE A CA 1
ATOM 695 C C . PHE A 1 89 ? 0.257 -15.110 -2.726 1.00 95.31 89 PHE A C 1
ATOM 697 O O . PHE A 1 89 ? 0.140 -13.914 -2.449 1.00 95.31 89 PHE A O 1
ATOM 704 N N . ARG A 1 90 ? -0.755 -15.828 -3.222 1.00 94.94 90 ARG A N 1
ATOM 705 C CA . ARG A 1 90 ? -2.111 -15.290 -3.385 1.00 94.94 90 ARG A CA 1
ATOM 706 C C . ARG A 1 90 ? -2.908 -15.558 -2.111 1.00 94.94 90 ARG A C 1
ATOM 708 O O . ARG A 1 90 ? -3.139 -16.712 -1.770 1.00 94.94 90 ARG A O 1
ATOM 715 N N . VAL A 1 91 ? -3.350 -14.512 -1.418 1.00 93.19 91 VAL A N 1
ATOM 716 C CA . VAL A 1 91 ? -4.230 -14.664 -0.248 1.00 93.19 91 VAL A CA 1
ATOM 717 C C . VAL A 1 91 ? -5.584 -15.212 -0.700 1.00 93.19 91 VAL A C 1
ATOM 719 O O . VAL A 1 91 ? -6.084 -14.858 -1.767 1.00 93.19 91 VAL A O 1
ATOM 722 N N . CYS A 1 92 ? -6.156 -16.109 0.096 1.00 93.25 92 CYS A N 1
ATOM 723 C CA . CYS A 1 92 ? -7.451 -16.703 -0.190 1.00 93.25 92 CYS A CA 1
ATOM 724 C C . CYS A 1 92 ? -8.596 -15.730 0.098 1.00 93.25 92 CYS A C 1
ATOM 726 O O . CYS A 1 92 ? -8.661 -15.161 1.185 1.00 93.25 92 CYS A O 1
ATOM 728 N N . ASP A 1 93 ? -9.538 -15.603 -0.836 1.00 91.38 93 ASP A N 1
ATOM 729 C CA . ASP A 1 93 ? -10.668 -14.675 -0.697 1.00 91.38 93 ASP A CA 1
ATOM 730 C C . ASP A 1 93 ? -11.601 -15.058 0.470 1.00 91.38 93 ASP A C 1
ATOM 732 O O . ASP A 1 93 ? -12.142 -14.183 1.141 1.00 91.38 93 ASP A O 1
ATOM 736 N N . TRP A 1 94 ? -11.717 -16.353 0.790 1.00 91.25 94 TRP A N 1
ATOM 737 C CA . TRP A 1 94 ? -12.531 -16.854 1.909 1.00 91.25 94 TRP A CA 1
ATOM 738 C C . TRP A 1 94 ? -11.999 -16.461 3.296 1.00 91.25 94 TRP A C 1
ATOM 740 O O . TRP A 1 94 ? -12.737 -16.540 4.275 1.00 91.25 94 TRP A O 1
ATOM 750 N N . HIS A 1 95 ? -10.754 -15.980 3.418 1.00 91.75 95 HIS A N 1
ATOM 751 C CA . HIS A 1 95 ? -10.282 -15.381 4.675 1.00 91.75 95 HIS A CA 1
ATOM 752 C C . HIS A 1 95 ? -11.107 -14.147 5.067 1.00 91.75 95 HIS A C 1
ATOM 754 O O . HIS A 1 95 ? -11.208 -13.838 6.253 1.00 91.75 95 HIS A O 1
ATOM 760 N N . LYS A 1 96 ? -11.751 -13.476 4.103 1.00 92.69 96 LYS A N 1
ATOM 761 C CA . LYS A 1 96 ? -12.678 -12.374 4.376 1.00 92.69 96 LYS A CA 1
ATOM 762 C C . LYS A 1 96 ? -13.818 -12.786 5.318 1.00 92.69 96 LYS A C 1
ATOM 764 O O . LYS A 1 96 ? -14.260 -11.992 6.146 1.00 92.69 96 LYS A O 1
ATOM 769 N N . ASP A 1 97 ? -14.260 -14.036 5.227 1.00 95.00 97 ASP A N 1
ATOM 770 C CA . ASP A 1 97 ? -15.371 -14.567 6.021 1.00 95.00 97 ASP A CA 1
ATOM 771 C C . ASP A 1 97 ? -14.940 -15.003 7.430 1.00 95.00 97 ASP A C 1
ATOM 773 O O . ASP A 1 97 ? -15.773 -15.422 8.231 1.00 95.00 97 ASP A O 1
ATOM 777 N N . LEU A 1 98 ? -13.647 -14.886 7.756 1.00 96.00 98 LEU A N 1
ATOM 778 C CA . LEU A 1 98 ? -13.089 -15.222 9.067 1.00 96.00 98 LEU A CA 1
ATOM 779 C C . LEU A 1 98 ? -12.750 -13.999 9.917 1.00 96.00 98 LEU A C 1
ATOM 781 O O . LEU A 1 98 ? -12.691 -14.118 11.141 1.00 96.00 98 LEU A O 1
ATOM 785 N N . TYR A 1 99 ? -12.553 -12.837 9.294 1.00 96.88 99 TYR A N 1
ATOM 786 C CA . TYR A 1 99 ? -12.102 -11.623 9.970 1.00 96.88 99 TYR A CA 1
ATOM 787 C C . TYR A 1 99 ? -13.034 -10.447 9.710 1.00 96.88 99 TYR A C 1
ATOM 789 O O . TYR A 1 99 ? -13.667 -10.343 8.655 1.00 96.88 99 TYR A O 1
ATOM 797 N N . GLU A 1 100 ? -13.129 -9.551 10.687 1.00 97.06 100 GLU A N 1
ATOM 798 C CA . GLU A 1 100 ? -13.904 -8.327 10.547 1.00 97.06 100 GLU A CA 1
ATOM 799 C C . GLU A 1 100 ? -13.333 -7.151 11.320 1.00 97.06 100 GLU A C 1
ATOM 801 O O . GLU A 1 100 ? -12.654 -7.307 12.336 1.00 97.06 100 GLU A O 1
ATOM 806 N N . TRP A 1 101 ? -13.648 -5.953 10.830 1.00 97.94 101 TRP A N 1
ATOM 807 C CA . TRP A 1 101 ? -13.385 -4.724 11.555 1.00 97.94 101 TRP A CA 1
ATOM 808 C C . TRP A 1 101 ? -14.342 -4.603 12.737 1.00 97.94 101 TRP A C 1
ATOM 810 O O . TRP A 1 101 ? -15.543 -4.392 12.560 1.00 97.94 101 TRP A O 1
ATOM 820 N N . GLN A 1 102 ? -13.798 -4.659 13.947 1.00 97.50 102 GLN A N 1
ATOM 821 C CA . GLN A 1 102 ? -14.514 -4.292 15.156 1.00 97.50 102 GLN A CA 1
ATOM 822 C C . GLN A 1 102 ? -14.392 -2.784 15.373 1.00 97.50 102 GLN A C 1
ATOM 824 O O . GLN A 1 102 ? -13.294 -2.223 15.406 1.00 97.50 102 GLN A O 1
ATOM 829 N N . LEU A 1 103 ? -15.540 -2.117 15.506 1.00 97.12 103 LEU A N 1
ATOM 830 C CA . LEU A 1 103 ? -15.608 -0.672 15.701 1.00 97.12 103 LEU A CA 1
ATOM 831 C C . LEU A 1 103 ? -16.009 -0.379 17.144 1.00 97.12 103 LEU A C 1
ATOM 833 O O . LEU A 1 103 ? -17.096 -0.758 17.581 1.00 97.12 103 LEU A O 1
ATOM 837 N N . GLY A 1 104 ? -15.142 0.326 17.865 1.00 96.00 104 GLY A N 1
ATOM 838 C CA . GLY A 1 104 ? -15.457 0.860 19.180 1.00 96.00 104 GLY A CA 1
ATOM 839 C C . GLY A 1 104 ? -16.507 1.970 19.110 1.00 96.00 104 GLY A C 1
ATOM 840 O O . GLY A 1 104 ? -16.791 2.543 18.049 1.00 96.00 104 GLY A O 1
ATOM 841 N N . ALA A 1 105 ? -17.071 2.300 20.270 1.00 96.50 105 ALA A N 1
ATOM 842 C CA . ALA A 1 105 ? -17.919 3.474 20.403 1.00 96.50 105 ALA A CA 1
ATOM 843 C C . ALA A 1 105 ? -17.116 4.747 20.099 1.00 96.50 105 ALA A C 1
ATOM 845 O O . ALA A 1 105 ? -15.927 4.843 20.413 1.00 96.50 105 ALA A O 1
ATOM 846 N N . TRP A 1 106 ? -17.781 5.739 19.509 1.00 95.88 106 TRP A N 1
ATOM 847 C CA . TRP A 1 106 ? -17.220 7.081 19.448 1.00 95.88 106 TRP A CA 1
ATOM 848 C C . TRP A 1 106 ? -17.068 7.643 20.857 1.00 95.88 106 TRP A C 1
ATOM 850 O O . TRP A 1 106 ? -17.951 7.478 21.703 1.00 95.88 106 TRP A O 1
ATOM 860 N N . ASN A 1 107 ? -15.946 8.308 21.106 1.00 92.38 107 ASN A N 1
ATOM 861 C CA . ASN A 1 107 ? -15.760 9.071 22.325 1.00 92.38 107 ASN A CA 1
ATOM 862 C C . ASN A 1 107 ? -16.614 10.352 22.310 1.00 92.38 107 ASN A C 1
ATOM 864 O O . ASN A 1 107 ? -17.389 10.622 21.391 1.00 92.38 107 ASN A O 1
ATOM 868 N N . GLN A 1 108 ? -16.497 11.140 23.375 1.00 90.44 108 GLN A N 1
ATOM 869 C CA . GLN A 1 108 ? -17.208 12.408 23.472 1.00 90.44 108 GLN A CA 1
ATOM 870 C C . GLN A 1 108 ? -16.702 13.399 22.421 1.00 90.44 108 GLN A C 1
ATOM 872 O O . GLN A 1 108 ? -15.503 13.497 22.170 1.00 90.44 108 GLN A O 1
ATOM 877 N N . CYS A 1 109 ? -17.630 14.174 21.863 1.00 90.38 109 CYS A N 1
ATOM 878 C CA . CYS A 1 109 ? -17.304 15.264 20.957 1.00 90.38 109 CYS A CA 1
ATOM 879 C C . CYS A 1 109 ? -16.486 16.336 21.692 1.00 90.38 109 CYS A C 1
ATOM 881 O O . CYS A 1 109 ? -16.994 16.965 22.628 1.00 90.38 109 CYS A O 1
ATOM 883 N N . ILE A 1 110 ? -15.229 16.523 21.279 1.00 88.94 110 ILE A N 1
ATOM 884 C CA . ILE A 1 110 ? -14.322 17.527 21.843 1.00 88.94 110 ILE A CA 1
ATOM 885 C C . ILE A 1 110 ? -14.110 18.692 20.863 1.00 88.94 110 ILE A C 1
ATOM 887 O O . ILE A 1 110 ? -13.961 18.452 19.663 1.00 88.94 110 ILE A O 1
ATOM 891 N N . PRO A 1 111 ? -14.043 19.949 21.337 1.00 87.88 111 PRO A N 1
ATOM 892 C CA . PRO A 1 111 ? -13.774 21.104 20.485 1.00 87.88 111 PRO A CA 1
ATOM 893 C C . PRO A 1 111 ? -12.463 20.989 19.701 1.00 87.88 111 PRO A C 1
ATOM 895 O O . PRO A 1 111 ? -11.423 20.628 20.259 1.00 87.88 111 PRO A O 1
ATOM 898 N N . VAL A 1 112 ? -12.477 21.393 18.424 1.00 84.81 112 VAL A N 1
ATOM 899 C CA . VAL A 1 112 ? -11.289 21.367 17.539 1.00 84.81 112 VAL A CA 1
ATOM 900 C C . VAL A 1 112 ? -10.109 22.145 18.141 1.00 84.81 112 VAL A C 1
ATOM 902 O O . VAL A 1 112 ? -8.956 21.721 18.039 1.00 84.81 112 VAL A O 1
ATOM 905 N N . LEU A 1 113 ? -10.395 23.261 18.819 1.00 75.06 113 LEU A N 1
ATOM 906 C CA . LEU A 1 113 ? -9.398 24.156 19.420 1.00 75.06 113 LEU A CA 1
ATOM 907 C C . LEU A 1 113 ? -8.554 23.481 20.516 1.00 75.06 113 LEU A C 1
ATOM 909 O O . LEU A 1 113 ? -7.406 23.867 20.732 1.00 75.06 113 LEU A O 1
ATOM 913 N N . LEU A 1 114 ? -9.090 22.453 21.180 1.00 70.56 114 LEU A N 1
ATOM 914 C CA . LEU A 1 114 ? -8.418 21.742 22.271 1.00 70.56 114 LEU A CA 1
ATOM 915 C C . LEU A 1 114 ? -7.551 20.569 21.792 1.00 70.56 114 LEU A C 1
ATOM 917 O O . LEU A 1 114 ? -6.809 20.010 22.590 1.00 70.56 114 LEU A O 1
ATOM 921 N N . ARG A 1 115 ? -7.584 20.205 20.500 1.00 65.56 115 ARG A N 1
ATOM 922 C CA . ARG A 1 115 ? -6.766 19.101 19.957 1.00 65.56 115 ARG A CA 1
ATOM 923 C C . ARG A 1 115 ? -5.272 19.444 19.881 1.00 65.56 115 ARG A C 1
ATOM 925 O O . ARG A 1 115 ? -4.441 18.547 19.969 1.00 65.56 115 ARG A O 1
ATOM 932 N N . ASN A 1 116 ? -4.935 20.727 19.712 1.00 61.84 116 ASN A N 1
ATOM 933 C CA . ASN A 1 116 ? -3.551 21.202 19.541 1.00 61.84 116 ASN A CA 1
ATOM 934 C C . ASN A 1 116 ? -2.995 21.929 20.771 1.00 61.84 116 ASN A C 1
ATOM 936 O O . ASN A 1 116 ? -1.781 22.049 20.926 1.00 61.84 116 ASN A O 1
ATOM 940 N N . ALA A 1 117 ? -3.869 22.432 21.639 1.00 60.59 117 ALA A N 1
ATOM 941 C CA . ALA A 1 117 ? -3.460 22.931 22.935 1.00 60.59 117 ALA A CA 1
ATOM 942 C C . ALA A 1 117 ? -3.287 21.706 23.835 1.00 60.59 117 ALA A C 1
ATOM 944 O O . ALA A 1 117 ? -4.241 20.959 24.015 1.00 60.59 117 ALA A O 1
ATOM 945 N N . GLY A 1 118 ? -2.095 21.474 24.390 1.00 58.12 118 GLY A N 1
ATOM 946 C CA . GLY A 1 118 ? -1.869 20.465 25.437 1.00 58.12 118 GLY A CA 1
ATOM 947 C C . GLY A 1 118 ? -2.606 20.837 26.729 1.00 58.12 118 GLY A C 1
ATOM 948 O O . GLY A 1 118 ? -1.981 21.090 27.756 1.00 58.12 118 GLY A O 1
ATOM 949 N N . ALA A 1 119 ? -3.926 20.989 26.645 1.00 57.06 119 ALA A N 1
ATOM 950 C CA . ALA A 1 119 ? -4.752 21.738 27.563 1.00 57.06 119 ALA A CA 1
ATOM 951 C C . ALA A 1 119 ? -5.502 20.824 28.528 1.00 57.06 119 ALA A C 1
ATOM 953 O O . ALA A 1 119 ? -6.057 19.778 28.197 1.00 57.06 119 ALA A O 1
ATOM 954 N N . LEU A 1 120 ? -5.480 21.306 29.763 1.00 57.56 120 LEU A N 1
ATOM 955 C CA . LEU A 1 120 ? -6.070 20.784 30.976 1.00 57.56 120 LEU A CA 1
ATOM 956 C C . LEU A 1 120 ? -7.605 20.672 30.834 1.00 57.56 120 LEU A C 1
ATOM 958 O O . LEU A 1 120 ? -8.296 21.685 30.827 1.00 57.56 120 LEU A O 1
ATOM 962 N N . ARG A 1 121 ? -8.108 19.431 30.851 1.00 58.19 121 ARG A N 1
ATOM 963 C CA . ARG A 1 121 ? -9.520 18.987 30.955 1.00 58.19 121 ARG A CA 1
ATOM 964 C C . ARG A 1 121 ? -10.350 18.952 29.654 1.00 58.19 121 ARG A C 1
ATOM 966 O O . ARG A 1 121 ? -10.428 19.950 28.947 1.00 58.19 121 ARG A O 1
ATOM 973 N N . PRO A 1 122 ? -11.063 17.835 29.392 1.00 57.38 122 PRO A N 1
ATOM 974 C CA . PRO A 1 122 ? -12.008 17.747 28.287 1.00 57.38 122 PRO A CA 1
ATOM 975 C C . PRO A 1 122 ? -13.298 18.501 28.636 1.00 57.38 122 PRO A C 1
ATOM 977 O O . PRO A 1 122 ? -14.078 18.063 29.481 1.00 57.38 122 PRO A O 1
ATOM 980 N N . THR A 1 123 ? -13.532 19.643 27.994 1.00 69.19 123 THR A N 1
ATOM 981 C CA . THR A 1 123 ? -14.874 20.229 27.884 1.00 69.19 123 THR A CA 1
ATOM 982 C C . THR A 1 123 ? -15.574 19.613 26.681 1.00 69.19 123 THR A C 1
ATOM 984 O O . THR A 1 123 ? -15.033 19.626 25.578 1.00 69.19 123 THR A O 1
ATOM 987 N N . ILE A 1 124 ? -16.763 19.058 26.903 1.00 75.88 124 ILE A N 1
ATOM 988 C CA . ILE A 1 124 ? -17.659 18.591 25.840 1.00 75.88 124 ILE A CA 1
ATOM 989 C C . ILE A 1 124 ? -18.096 19.809 25.017 1.00 75.88 124 ILE A C 1
ATOM 991 O O . ILE A 1 124 ? -18.274 20.889 25.587 1.00 75.88 124 ILE A O 1
ATOM 995 N N . CYS A 1 125 ? -18.273 19.638 23.705 1.00 79.19 125 CYS A N 1
ATOM 996 C CA . CYS A 1 125 ? -18.779 20.698 22.833 1.00 79.19 125 CYS A CA 1
ATOM 997 C C . CYS A 1 125 ? -20.061 21.333 23.384 1.00 79.19 125 CYS A C 1
ATOM 999 O O . CYS A 1 125 ? -21.015 20.654 23.778 1.00 79.19 125 CYS A O 1
ATOM 1001 N N . SER A 1 126 ? -20.075 22.662 23.390 1.00 78.94 126 SER A N 1
ATOM 1002 C CA . SER A 1 126 ? -21.274 23.453 23.642 1.00 78.94 126 SER A CA 1
ATOM 1003 C C . SER A 1 126 ? -22.157 23.508 22.384 1.00 78.94 126 SER A C 1
ATOM 1005 O O . SE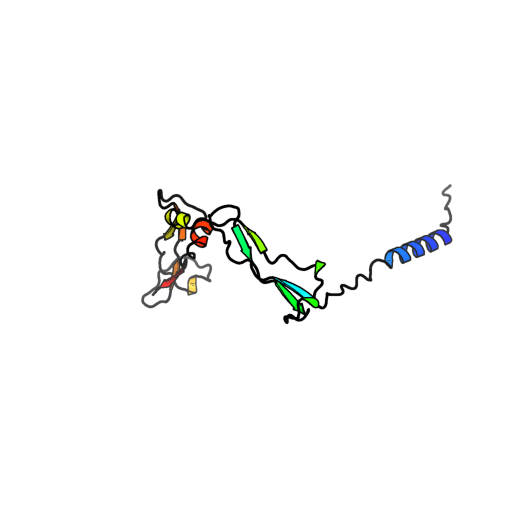R A 1 126 ? -21.721 23.186 21.281 1.00 78.94 126 SER A O 1
ATOM 1007 N N . ARG A 1 127 ? -23.442 23.861 22.526 1.00 76.81 127 ARG A N 1
ATOM 1008 C CA . ARG A 1 127 ? -24.423 23.769 21.427 1.00 76.81 127 ARG A CA 1
ATOM 1009 C C . ARG A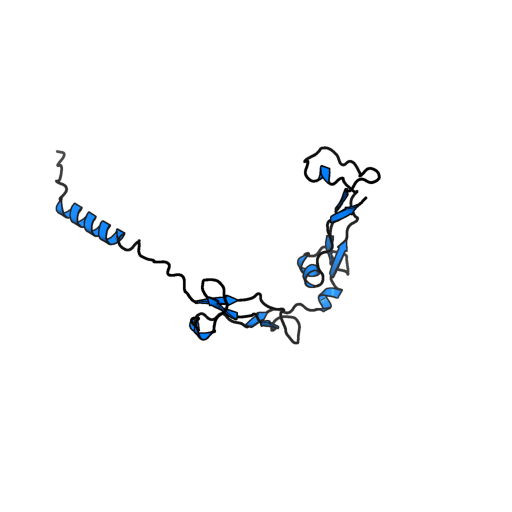 1 127 ? -23.984 24.584 20.200 1.00 76.81 127 ARG A C 1
ATOM 1011 O O . ARG A 1 127 ? -23.978 25.810 20.259 1.00 76.81 127 ARG A O 1
ATOM 1018 N N . GLY A 1 128 ? -23.738 23.904 19.078 1.00 74.12 128 GLY A N 1
ATOM 1019 C CA . GLY A 1 128 ? -23.357 24.531 17.806 1.00 74.12 128 GLY A CA 1
ATOM 1020 C C . GLY A 1 128 ? -21.851 24.731 17.617 1.00 74.12 128 GLY A C 1
ATOM 1021 O O . GLY A 1 128 ? -21.446 25.319 16.616 1.00 74.12 128 GLY A O 1
ATOM 1022 N N . GLU A 1 129 ? -21.034 24.249 18.552 1.00 83.69 129 GLU A N 1
ATOM 1023 C CA . GLU A 1 129 ? -19.580 24.225 18.442 1.00 83.69 129 GLU A CA 1
ATOM 1024 C C . GLU A 1 129 ? -19.125 23.038 17.585 1.00 83.69 129 GLU A C 1
ATOM 1026 O O . GLU A 1 129 ? -19.590 21.913 17.762 1.00 83.69 129 GLU A O 1
ATOM 1031 N N . GLU A 1 130 ? -18.208 23.275 16.646 1.00 88.94 130 GLU A N 1
ATOM 1032 C CA . GLU A 1 130 ? -17.634 22.192 15.850 1.00 88.94 130 GLU A CA 1
ATOM 1033 C C . GLU A 1 130 ? -16.604 21.413 16.673 1.00 88.94 130 GLU A C 1
ATOM 1035 O O . GLU A 1 130 ? -15.669 21.978 17.252 1.00 88.94 130 GLU A O 1
ATOM 1040 N N . GLY A 1 131 ? -16.773 20.095 16.704 1.00 90.12 131 GLY A N 1
ATOM 1041 C CA . GLY A 1 131 ? -15.895 19.189 17.425 1.00 90.12 131 GLY A CA 1
ATOM 1042 C C . GLY A 1 131 ? -15.418 18.012 16.590 1.00 90.12 131 GLY A C 1
ATOM 1043 O O . GLY A 1 131 ? -15.841 17.790 15.452 1.00 90.12 131 GLY A O 1
ATOM 1044 N N . ILE A 1 132 ? -14.519 17.241 17.189 1.00 91.12 132 ILE A N 1
ATOM 1045 C CA . ILE A 1 132 ? -13.985 15.989 16.665 1.00 91.12 132 ILE A CA 1
ATOM 1046 C C . ILE A 1 132 ? -14.261 14.901 17.697 1.00 91.12 132 ILE A C 1
ATOM 1048 O O . ILE A 1 132 ? -14.092 15.109 18.895 1.00 91.12 132 ILE A O 1
ATOM 1052 N N . GLN A 1 133 ? -14.666 13.732 17.221 1.00 93.62 133 GLN A N 1
ATOM 1053 C CA . GLN A 1 133 ? -14.732 12.507 18.010 1.00 93.62 133 GLN A CA 1
ATOM 1054 C C . GLN A 1 133 ? -13.831 11.453 17.370 1.00 93.62 133 GLN A C 1
ATOM 1056 O O . GLN A 1 133 ? -13.666 11.416 16.147 1.00 93.62 133 GLN A O 1
ATOM 1061 N N . THR A 1 134 ? -13.248 10.596 18.196 1.00 94.12 134 THR A N 1
ATOM 1062 C CA . THR A 1 134 ? -12.409 9.469 17.796 1.00 94.12 134 THR A CA 1
ATOM 1063 C C . THR A 1 134 ? -12.967 8.159 18.344 1.00 94.12 134 THR A C 1
ATOM 1065 O O . THR A 1 134 ? -13.732 8.146 19.308 1.00 94.12 134 THR A O 1
ATOM 1068 N N . ARG A 1 135 ? -12.624 7.044 17.705 1.00 96.06 135 ARG A N 1
ATOM 1069 C CA . ARG A 1 135 ? -12.965 5.694 18.162 1.00 96.06 135 ARG A CA 1
ATOM 1070 C C . ARG A 1 135 ? -11.809 4.745 17.909 1.00 96.06 135 ARG A C 1
ATOM 1072 O O . ARG A 1 135 ? -10.962 4.998 17.053 1.00 96.06 135 ARG A O 1
ATOM 1079 N N . GLU A 1 136 ? -11.836 3.620 18.600 1.00 96.44 136 GLU A N 1
ATOM 1080 C CA . GLU A 1 136 ? -10.944 2.504 18.315 1.00 96.44 136 GLU A CA 1
ATOM 1081 C C . GLU A 1 136 ? -11.492 1.664 17.156 1.00 96.44 136 GLU A C 1
ATOM 1083 O O . GLU A 1 136 ? -12.704 1.496 16.999 1.00 96.44 136 GLU A O 1
ATOM 1088 N N . VAL A 1 137 ? -10.587 1.167 16.317 1.00 97.81 137 VAL A N 1
ATOM 1089 C CA . VAL A 1 137 ? -10.892 0.266 15.202 1.00 97.81 137 VAL A CA 1
ATOM 1090 C C . VAL A 1 137 ? -9.779 -0.769 15.145 1.00 97.81 137 VAL A C 1
ATOM 1092 O O . VAL A 1 137 ? -8.619 -0.392 14.950 1.00 97.81 137 VAL A O 1
ATOM 1095 N N . GLY A 1 138 ? -10.144 -2.039 15.301 1.00 97.50 138 GLY A N 1
ATOM 1096 C CA . GLY A 1 138 ? -9.218 -3.169 15.274 1.00 97.50 138 GLY A CA 1
ATOM 1097 C C . GLY A 1 138 ? -9.785 -4.343 14.486 1.00 97.50 138 GLY A C 1
ATOM 1098 O O . GLY A 1 138 ? -11.004 -4.484 14.356 1.00 97.50 138 GLY A O 1
ATOM 1099 N N . CYS A 1 139 ? -8.905 -5.166 13.929 1.00 98.12 139 CYS A N 1
ATOM 1100 C CA . CYS A 1 139 ? -9.290 -6.418 13.287 1.00 98.12 139 CYS A CA 1
ATOM 1101 C C . CYS A 1 139 ? -9.517 -7.513 14.338 1.00 98.12 139 CYS A C 1
ATOM 1103 O O . CYS A 1 139 ? -8.721 -7.661 15.264 1.00 98.12 139 CYS A O 1
ATOM 1105 N N . VAL A 1 140 ? -10.587 -8.295 14.194 1.00 97.69 140 VAL A N 1
ATOM 1106 C CA . VAL A 1 140 ? -10.883 -9.434 15.076 1.00 97.69 140 VAL A CA 1
ATOM 1107 C C . VAL A 1 140 ? -11.292 -10.661 14.275 1.00 97.69 140 VAL A C 1
ATOM 1109 O O . VAL A 1 140 ? -11.764 -10.561 13.140 1.00 97.69 140 VAL A O 1
ATOM 1112 N N . GLN A 1 141 ? -11.136 -11.836 14.880 1.00 97.38 141 GLN A N 1
ATOM 1113 C CA . GLN A 1 141 ? -11.744 -13.065 14.378 1.00 97.38 141 GLN A CA 1
ATOM 1114 C C . GLN A 1 141 ? -13.263 -13.036 14.578 1.00 97.38 141 GLN A C 1
ATOM 1116 O O . GLN A 1 141 ? -13.748 -12.802 15.683 1.00 97.38 141 GLN A O 1
ATOM 1121 N N . ARG A 1 142 ? -14.025 -13.365 13.534 1.00 96.12 142 ARG A N 1
ATOM 1122 C CA . ARG A 1 142 ? -15.499 -13.412 13.578 1.00 96.12 142 ARG A CA 1
ATOM 1123 C C . ARG A 1 142 ? -16.048 -14.489 14.517 1.00 96.12 142 ARG A C 1
ATOM 1125 O O . ARG A 1 142 ? -17.162 -14.367 15.011 1.00 96.12 142 ARG A O 1
ATOM 1132 N N . SER A 1 143 ? -15.299 -15.570 14.732 1.00 96.06 143 SER A N 1
ATOM 1133 C CA . SER A 1 143 ? -15.761 -16.740 15.490 1.00 96.06 143 SER A CA 1
ATOM 1134 C C . SER A 1 143 ? -15.790 -16.516 17.003 1.00 96.06 143 SER A C 1
ATOM 1136 O O . SER A 1 143 ? -16.687 -17.018 17.676 1.00 96.06 143 SER A O 1
ATOM 1138 N N . ASN A 1 144 ? -14.805 -15.799 17.542 1.00 96.06 144 ASN A N 1
ATOM 1139 C CA . ASN A 1 144 ? -14.595 -15.639 18.982 1.00 96.06 144 ASN A CA 1
ATOM 1140 C C . ASN A 1 144 ? -14.300 -14.192 19.412 1.00 96.06 144 ASN A C 1
ATOM 1142 O O . ASN A 1 144 ? -14.229 -13.934 20.609 1.00 96.06 144 ASN A O 1
ATOM 1146 N N . GLY A 1 145 ? -14.152 -13.253 18.472 1.00 95.69 145 GLY A N 1
ATOM 1147 C CA . GLY A 1 145 ? -13.840 -11.853 18.761 1.00 95.69 145 GLY A CA 1
ATOM 1148 C C . GLY A 1 145 ? -12.393 -11.603 19.188 1.00 95.69 145 GLY A C 1
ATOM 1149 O O . GLY A 1 145 ? -12.095 -10.505 19.651 1.00 95.69 145 GLY A O 1
ATOM 1150 N N . GLU A 1 146 ? -11.498 -12.586 19.049 1.00 97.50 146 GLU A N 1
ATOM 1151 C CA . GLU A 1 146 ? -10.098 -12.418 19.438 1.00 97.50 146 GLU A CA 1
ATOM 1152 C C . GLU A 1 146 ? -9.390 -11.392 18.538 1.00 97.50 146 GLU A C 1
ATOM 1154 O O . GLU A 1 146 ? -9.574 -11.434 17.312 1.00 97.50 146 GLU A O 1
ATOM 1159 N N . PRO A 1 147 ? -8.554 -10.502 19.109 1.00 97.50 147 PRO A N 1
ATOM 1160 C CA . PRO A 1 147 ? -7.789 -9.526 18.345 1.00 97.50 147 PRO A CA 1
ATOM 1161 C C . PRO A 1 147 ? -6.883 -10.175 17.296 1.00 97.50 147 PRO A C 1
ATOM 1163 O O . PRO A 1 147 ? -6.220 -11.184 17.542 1.00 97.50 147 PRO A O 1
ATOM 1166 N N . ALA A 1 148 ? -6.827 -9.554 16.126 1.00 97.12 148 ALA A N 1
ATOM 1167 C CA . ALA A 1 148 ? -5.980 -9.926 15.007 1.00 97.12 148 ALA A CA 1
ATOM 1168 C C . ALA A 1 148 ? -5.209 -8.696 14.505 1.00 97.12 148 ALA A C 1
ATOM 1170 O O . ALA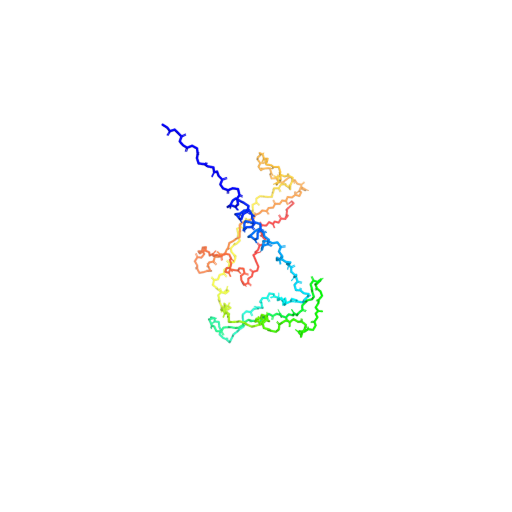 A 1 148 ? -5.502 -7.557 14.866 1.00 97.12 148 ALA A O 1
AT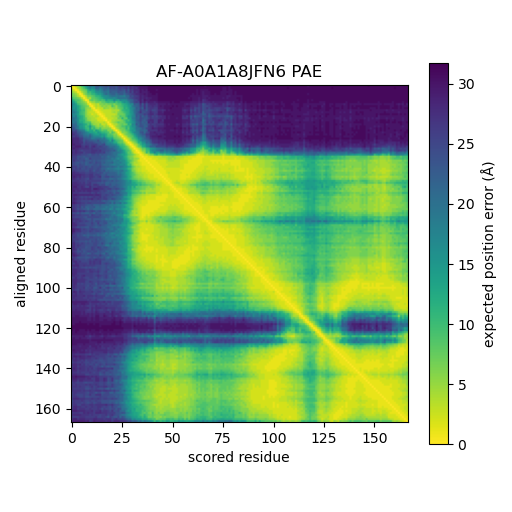OM 1171 N N . GLU A 1 149 ? -4.198 -8.917 13.669 1.00 96.81 149 GLU A N 1
ATOM 1172 C CA . GLU A 1 149 ? -3.446 -7.815 13.075 1.00 96.81 149 GLU A CA 1
ATOM 1173 C C . GLU A 1 149 ? -4.304 -7.064 12.047 1.00 96.81 149 GLU A C 1
ATOM 1175 O O . GLU A 1 149 ? -4.921 -7.671 11.171 1.00 96.81 149 GLU A O 1
ATOM 1180 N N . ASP A 1 150 ? -4.303 -5.732 12.113 1.00 97.06 150 ASP A N 1
ATOM 1181 C CA . ASP A 1 150 ? -5.082 -4.868 11.216 1.00 97.06 150 ASP A CA 1
ATOM 1182 C C . ASP A 1 150 ? -4.798 -5.114 9.730 1.00 97.06 150 ASP A C 1
ATOM 1184 O O . ASP A 1 150 ? -5.712 -5.019 8.909 1.00 97.06 150 ASP A O 1
ATOM 1188 N N . ALA A 1 151 ? -3.563 -5.505 9.394 1.00 95.06 151 ALA A N 1
ATOM 1189 C CA . ALA A 1 151 ? -3.151 -5.846 8.035 1.00 95.06 151 ALA A CA 1
ATOM 1190 C C . ALA A 1 151 ? -3.994 -6.979 7.420 1.00 95.06 151 ALA A C 1
ATOM 1192 O O . ALA A 1 151 ? -4.170 -7.023 6.201 1.00 95.06 151 ALA A O 1
ATOM 1193 N N . ILE A 1 152 ? -4.544 -7.877 8.248 1.00 94.88 152 ILE A N 1
ATOM 1194 C CA . ILE A 1 152 ? -5.414 -8.967 7.796 1.00 94.88 152 ILE A CA 1
ATOM 1195 C C . ILE A 1 152 ? -6.718 -8.392 7.247 1.00 94.88 152 ILE A C 1
ATOM 1197 O O . ILE A 1 152 ? -7.085 -8.686 6.113 1.00 94.88 152 ILE A O 1
ATOM 1201 N N . CYS A 1 153 ? -7.407 -7.552 8.021 1.00 96.38 153 CYS A N 1
ATOM 1202 C CA . CYS A 1 153 ? -8.658 -6.937 7.585 1.00 96.38 153 CYS A CA 1
ATOM 1203 C C . CYS A 1 153 ? -8.425 -5.914 6.461 1.00 96.38 153 CYS A C 1
ATOM 1205 O O . CYS A 1 153 ? -9.192 -5.882 5.499 1.00 96.38 153 CYS A O 1
ATOM 1207 N N . GLU A 1 154 ? -7.343 -5.132 6.541 1.00 95.81 154 GLU A N 1
ATOM 1208 C CA . GLU A 1 154 ? -6.986 -4.102 5.557 1.00 95.81 154 GLU A CA 1
ATOM 1209 C C . GLU A 1 154 ? -6.726 -4.672 4.159 1.00 95.81 154 GLU A C 1
ATOM 1211 O O . GLU A 1 154 ? -7.008 -4.015 3.155 1.00 95.81 154 GLU A O 1
ATOM 1216 N N . TYR A 1 155 ? -6.262 -5.922 4.080 1.00 93.62 155 TYR A N 1
ATOM 1217 C CA . TYR A 1 155 ? -6.129 -6.631 2.811 1.00 93.62 155 TYR A CA 1
ATOM 1218 C C . TYR A 1 155 ? -7.469 -6.755 2.062 1.00 93.62 155 TYR A C 1
ATOM 1220 O O . TYR A 1 155 ? -7.502 -6.657 0.832 1.00 93.62 155 TYR A O 1
ATOM 1228 N N . PHE A 1 156 ? -8.573 -6.967 2.787 1.00 94.25 156 PHE A N 1
ATOM 1229 C CA . PHE A 1 156 ? -9.898 -7.183 2.198 1.00 94.25 156 PHE A CA 1
ATOM 1230 C C . PHE A 1 156 ? -10.718 -5.898 2.102 1.00 94.25 156 PHE A C 1
ATOM 1232 O O . PHE A 1 156 ? -11.405 -5.685 1.101 1.00 94.25 156 PHE A O 1
ATOM 1239 N N . GLU A 1 157 ? -10.671 -5.054 3.133 1.00 94.69 157 GLU A N 1
ATOM 1240 C CA . GLU A 1 157 ? -11.471 -3.835 3.239 1.00 94.69 157 GLU A CA 1
ATOM 1241 C C . GLU A 1 157 ? -10.679 -2.718 3.933 1.00 94.69 157 GLU A C 1
ATOM 1243 O O . GLU A 1 157 ? -10.041 -2.968 4.956 1.00 94.69 157 GLU A O 1
ATOM 1248 N N . PRO A 1 158 ? -10.745 -1.467 3.438 1.00 96.25 158 PRO A N 1
ATOM 1249 C CA . PRO A 1 158 ? -9.973 -0.365 4.001 1.00 96.25 158 PRO A CA 1
ATOM 1250 C C . PRO A 1 158 ? -10.335 -0.118 5.467 1.00 96.25 158 PRO A C 1
ATOM 1252 O O . PRO A 1 158 ? -11.510 -0.190 5.839 1.00 96.25 158 PRO A O 1
ATOM 1255 N N . LYS A 1 159 ? -9.333 0.241 6.283 1.00 97.12 159 LYS A N 1
ATOM 1256 C CA . LYS A 1 159 ? -9.540 0.518 7.706 1.00 97.12 159 LYS A CA 1
ATOM 1257 C C . LYS A 1 159 ? -10.610 1.606 7.902 1.00 97.12 159 LYS A C 1
ATOM 1259 O O . LYS A 1 159 ? -10.470 2.711 7.363 1.00 97.12 159 LYS A O 1
ATOM 1264 N N . PRO A 1 160 ? -11.685 1.327 8.664 1.00 97.50 160 PRO A N 1
ATOM 1265 C CA . PRO A 1 160 ? -12.717 2.310 8.952 1.00 97.50 160 PRO A CA 1
ATOM 1266 C C . PRO A 1 160 ? -12.167 3.580 9.600 1.00 97.50 160 PRO A C 1
ATOM 1268 O O . PRO A 1 160 ? -11.141 3.575 10.277 1.00 97.50 160 PRO A O 1
ATOM 1271 N N . ARG A 1 161 ? -12.908 4.683 9.447 1.00 95.56 161 ARG A N 1
ATOM 1272 C CA . ARG A 1 161 ? -12.522 5.980 10.017 1.00 95.56 161 ARG A CA 1
ATOM 1273 C C . ARG A 1 161 ? -12.325 5.889 11.529 1.00 95.56 161 ARG A C 1
ATOM 1275 O O . ARG A 1 161 ? -13.224 5.419 12.231 1.00 95.56 161 ARG A O 1
ATOM 1282 N N . LEU A 1 162 ? -11.181 6.390 11.987 1.00 96.38 162 LEU A N 1
ATOM 1283 C CA . LEU A 1 162 ? -10.816 6.531 13.399 1.00 96.38 162 LEU A CA 1
ATOM 1284 C C . LEU A 1 162 ? -11.319 7.846 14.001 1.00 96.38 162 LEU A C 1
ATOM 1286 O O . LEU A 1 162 ? -11.483 7.929 15.211 1.00 96.38 162 LEU A O 1
ATOM 1290 N N . GLU A 1 163 ? -11.572 8.860 13.170 1.00 95.00 163 GLU A N 1
ATOM 1291 C CA . GLU A 1 163 ? -12.035 10.184 13.586 1.00 95.00 163 GLU A CA 1
ATOM 1292 C C . GLU A 1 163 ? -13.150 10.706 12.671 1.00 95.00 163 GLU A C 1
ATOM 1294 O O . GLU A 1 163 ? -13.217 10.361 11.486 1.00 95.00 163 GLU A O 1
ATOM 1299 N N . GLN A 1 164 ? -14.042 11.524 13.229 1.00 94.69 164 GLN A N 1
ATOM 1300 C CA . GLN A 1 164 ? -15.062 12.244 12.469 1.00 94.69 164 GLN A CA 1
ATOM 1301 C C . GLN A 1 164 ? -15.457 13.560 13.147 1.00 94.69 164 GLN A C 1
ATOM 1303 O O . GLN A 1 164 ? -15.289 13.729 14.355 1.00 94.69 164 GLN A O 1
ATOM 1308 N N . ALA A 1 165 ? -16.020 14.478 12.360 1.00 93.25 165 ALA A N 1
ATOM 1309 C CA . ALA A 1 165 ? -16.602 15.709 12.879 1.00 93.25 165 ALA A CA 1
ATOM 1310 C C . ALA A 1 165 ? -17.899 15.435 13.662 1.00 93.25 165 ALA A C 1
ATOM 1312 O O . ALA A 1 165 ? -18.624 14.472 13.391 1.00 93.25 165 ALA A O 1
ATOM 1313 N N . CYS A 1 166 ? -18.197 16.305 14.619 1.00 91.06 166 CYS A N 1
ATOM 1314 C CA . CYS A 1 166 ? -19.429 16.321 15.403 1.00 91.06 166 CYS A CA 1
ATOM 1315 C C . CYS A 1 166 ? -19.856 17.768 15.704 1.00 91.06 166 CYS A C 1
ATOM 1317 O O . CYS A 1 166 ? -19.069 18.701 15.529 1.00 91.06 166 CYS A O 1
ATOM 1319 N N . ARG A 1 167 ? -21.127 17.949 16.070 1.00 84.38 167 ARG A N 1
ATOM 1320 C CA . ARG A 1 167 ? -21.780 19.238 16.343 1.00 84.38 167 ARG A CA 1
ATOM 1321 C C . ARG A 1 167 ? -22.780 19.098 17.482 1.00 84.38 167 ARG A C 1
ATOM 1323 O O . ARG A 1 167 ? -23.275 17.960 17.655 1.00 84.38 167 ARG A O 1
#

Foldseek 3Di:
DPDDDDPDPVVVVVVVVVVVVVVVVPPPPPVPPQQKDKDKDDWDAFDDPDAFWDTKIFIDIFIAGPVGHTDDPVSDDPVPGDDRMDTDGGDDPCLLVFKDKDKFDKDAWAAPVVPPPPDDDGDGDDPPGKGKIFIDIFMATPPPRHGDHRVSNCVNPNTDDGMDMDD

Organism: Nothobranchius kuhntae (NCBI:txid321403)

Radius of gyration: 32.59 Å; Cα contacts (8 Å, |Δi|>4): 246; chains: 1; bounding box: 101×46×58 Å

Mean predicted aligned error: 13.39 Å

Solvent-accessible surface area (backbone atoms only — not comparable to full-atom values): 10115 Å² total; per-residue (Å²): 134,88,80,82,75,80,81,59,66,66,62,56,52,50,49,52,51,54,50,52,57,66,61,62,78,76,77,75,81,72,82,72,72,63,62,42,40,75,44,72,54,70,74,50,73,49,42,54,97,58,60,37,78,82,7,40,24,45,33,54,68,48,19,22,38,71,90,68,50,79,52,61,62,84,70,21,65,72,93,68,58,72,81,44,61,47,79,34,66,16,79,54,76,72,54,56,81,45,43,37,78,46,73,51,69,70,51,74,40,28,37,59,77,56,76,78,42,98,63,90,73,92,59,66,50,55,97,80,37,64,15,39,25,43,36,56,72,47,17,20,32,68,90,79,61,49,82,46,63,51,69,65,36,42,72,77,45,76,78,71,82,45,62,47,81,39,104

InterPro domains:
  IPR051418 Spondin/Thrombospondin type-1 domain-containing [PTHR11311] (15-153)